Protein AF-A0A091ALB2-F1 (afdb_monomer)

Mean predicted aligned error: 6.47 Å

Secondary structure (DSSP, 8-state):
--EE-HHHHHHHTTS-HHHHHHHHHHS---BTTTEEEETTEEEEEHHHHHHHHHSS---THHHHHHHHHT-

pLDDT: mean 80.26, std 13.81, range [44.62, 92.38]

Foldseek 3Di:
DDWAFLVLVCVLVVHDSVVVVVLVVVFPQDEPQAWHQDPNTIIGDCQRVVCRVPVDGCDPVNVVSVVVSVD

Sequence (71 aa):
MRYLSLTHLAGYYDVHPDTLRRRFRELDIKKDEHFIVIGNCIRFDVAKIHPLLTGEYADERFENVLNRLLI

Solvent-accessible surface area (backbone atoms only — not comparable to full-atom values): 4304 Å² total; per-residue (Å²): 139,64,70,34,40,62,62,60,48,16,60,74,70,75,46,56,50,68,60,54,54,54,54,49,73,78,42,96,74,43,77,80,75,31,26,46,73,58,89,95,42,61,28,33,32,46,77,60,44,38,31,76,76,69,75,43,76,74,51,78,70,53,59,59,55,53,59,58,75,75,105

Radius of gyration: 11.57 Å; Cα contacts (8 Å, |Δi|>4): 73; chains: 1; bounding box: 27×25×26 Å

Nearest PDB structures (foldseek):
  1r22-assembly1_B  TM=5.561E-01  e=8.141E-01  Synechococcus elongatus PCC 7942 = FACHB-805
  1r23-assembly1_A  TM=5.484E-01  e=8.702E-01  Synechococcus elongatus PCC 7942 = FACHB-805
  5zu1-assembly1_B  TM=5.972E-01  e=4.300E+00  Homo sapiens
  2kko-assembly1_A  TM=5.570E-01  e=4.300E+00  Mycobacterium tuberculosis variant bovis
  2hr3-assembly2_D  TM=4.750E-01  e=4.023E+00  Pseudomonas aeruginosa

Structure (mmCIF, N/CA/C/O backbone):
data_AF-A0A091ALB2-F1
#
_entry.id   AF-A0A091ALB2-F1
#
loop_
_atom_site.group_PDB
_atom_site.id
_atom_site.type_symbol
_atom_site.label_atom_id
_atom_site.label_alt_id
_atom_site.label_comp_id
_atom_site.label_asym_id
_atom_site.label_entity_id
_atom_site.label_seq_id
_atom_site.pdbx_PDB_ins_code
_atom_site.Cartn_x
_atom_site.Cartn_y
_atom_site.Cartn_z
_atom_site.occupancy
_atom_site.B_iso_or_equiv
_atom_site.auth_seq_id
_atom_site.auth_comp_id
_atom_site.auth_asym_id
_atom_s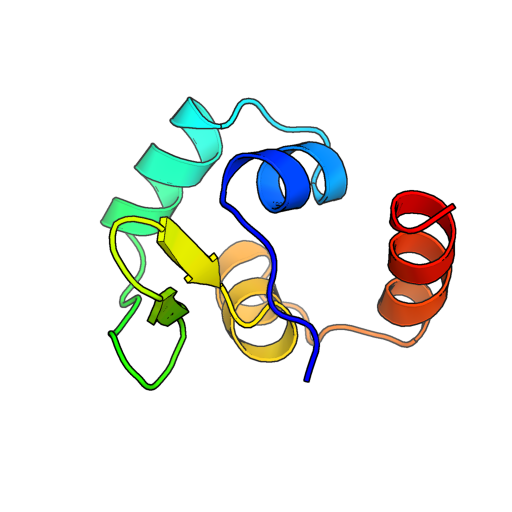ite.auth_atom_id
_atom_site.pdbx_PDB_model_num
ATOM 1 N N . MET A 1 1 ? -6.344 13.244 -0.231 1.00 55.28 1 MET A N 1
ATOM 2 C CA . MET A 1 1 ? -5.736 11.953 0.167 1.00 55.28 1 MET A CA 1
ATOM 3 C C . MET A 1 1 ? -6.585 10.821 -0.389 1.00 55.28 1 MET A C 1
ATOM 5 O O . MET A 1 1 ? -7.785 10.812 -0.135 1.00 55.28 1 MET A O 1
ATOM 9 N N . ARG A 1 2 ? -6.010 9.931 -1.209 1.00 75.44 2 ARG A N 1
ATOM 10 C CA . ARG A 1 2 ? -6.733 8.797 -1.812 1.00 75.44 2 ARG A CA 1
ATOM 11 C C . ARG A 1 2 ? -6.372 7.520 -1.055 1.00 75.44 2 ARG A C 1
ATOM 13 O O . ARG A 1 2 ? -5.206 7.151 -0.982 1.00 75.44 2 ARG A O 1
ATOM 20 N N . TYR A 1 3 ? -7.391 6.873 -0.500 1.00 86.25 3 TYR A N 1
ATOM 21 C CA . TYR A 1 3 ? -7.271 5.675 0.321 1.00 86.25 3 TYR A CA 1
ATOM 22 C C . TYR A 1 3 ? -7.706 4.437 -0.471 1.00 86.25 3 TYR A C 1
ATOM 24 O O . TYR A 1 3 ? -8.880 4.309 -0.832 1.00 86.25 3 TYR A O 1
ATOM 32 N N . LEU A 1 4 ? -6.791 3.497 -0.714 1.00 87.81 4 LEU A N 1
ATOM 33 C CA . LEU A 1 4 ? -7.074 2.272 -1.471 1.00 87.81 4 LEU A CA 1
ATOM 34 C C . LEU A 1 4 ? -7.093 1.036 -0.575 1.00 87.81 4 LEU A C 1
ATOM 36 O O . LEU A 1 4 ? -6.322 0.914 0.369 1.00 87.81 4 LEU A O 1
ATOM 40 N N . SER A 1 5 ? -7.966 0.075 -0.873 1.00 90.88 5 SER A N 1
ATOM 41 C CA . SER A 1 5 ? -7.845 -1.266 -0.284 1.00 90.88 5 SER A CA 1
ATOM 42 C C . SER A 1 5 ? -6.603 -1.976 -0.831 1.00 90.88 5 SER A C 1
ATOM 44 O O . SER A 1 5 ? -6.179 -1.668 -1.944 1.00 90.88 5 SER A O 1
ATOM 46 N N . LEU A 1 6 ? -6.135 -3.024 -0.149 1.00 89.69 6 LEU A N 1
ATOM 47 C CA . LEU A 1 6 ? -5.013 -3.847 -0.619 1.00 89.69 6 LEU A CA 1
ATOM 48 C C . LEU A 1 6 ? -5.174 -4.328 -2.074 1.00 89.69 6 LEU A C 1
ATOM 50 O O . LEU A 1 6 ? -4.225 -4.243 -2.838 1.00 89.69 6 LEU A O 1
ATOM 54 N N . THR A 1 7 ? -6.367 -4.782 -2.475 1.00 89.31 7 THR A N 1
ATOM 55 C CA . THR A 1 7 ? -6.621 -5.297 -3.834 1.00 89.31 7 THR A CA 1
ATOM 56 C C . THR A 1 7 ? -6.454 -4.224 -4.911 1.00 89.31 7 THR A C 1
ATOM 58 O O . THR A 1 7 ? -5.722 -4.429 -5.869 1.00 89.31 7 THR A O 1
ATOM 61 N N . HIS A 1 8 ? -7.077 -3.055 -4.733 1.00 88.44 8 HIS A N 1
ATOM 62 C CA . HIS A 1 8 ? -6.902 -1.913 -5.638 1.00 88.44 8 HIS A CA 1
ATOM 63 C C . HIS A 1 8 ? -5.450 -1.430 -5.695 1.00 88.44 8 HIS A C 1
ATOM 65 O O . HIS A 1 8 ? -4.962 -1.071 -6.760 1.00 88.44 8 HIS A O 1
ATOM 71 N N . LEU A 1 9 ? -4.750 -1.443 -4.559 1.00 88.00 9 LEU A N 1
ATOM 72 C CA . LEU A 1 9 ? -3.341 -1.078 -4.504 1.00 88.00 9 LEU A CA 1
ATOM 73 C C . LEU A 1 9 ? -2.468 -2.087 -5.267 1.00 88.00 9 LEU A C 1
ATOM 75 O O . LEU A 1 9 ? -1.574 -1.699 -6.006 1.00 88.00 9 LEU A O 1
ATOM 79 N N . ALA A 1 10 ? -2.756 -3.380 -5.135 1.00 88.88 10 ALA A N 1
ATOM 80 C CA . ALA A 1 10 ? -2.077 -4.437 -5.874 1.00 88.88 10 ALA A CA 1
ATOM 81 C C . ALA A 1 10 ? -2.303 -4.306 -7.390 1.00 88.88 10 ALA A C 1
ATOM 83 O O . ALA A 1 10 ? -1.345 -4.378 -8.152 1.00 88.88 10 ALA A O 1
ATOM 84 N N . GLY A 1 11 ? -3.538 -4.000 -7.809 1.00 86.06 11 GLY A N 1
ATOM 85 C CA . GLY A 1 11 ? -3.854 -3.685 -9.205 1.00 86.06 11 GLY A CA 1
ATOM 86 C C . GLY A 1 11 ? -3.139 -2.432 -9.720 1.00 86.06 11 GLY A C 1
ATOM 87 O O . GLY A 1 11 ? -2.680 -2.420 -10.854 1.00 86.06 11 GLY A O 1
ATOM 88 N N . TYR A 1 12 ? -2.975 -1.403 -8.882 1.00 83.25 12 TYR A N 1
ATOM 89 C CA . TYR A 1 12 ? -2.217 -0.198 -9.237 1.00 83.25 12 TYR A CA 1
ATOM 90 C C . TYR A 1 12 ? -0.745 -0.502 -9.561 1.00 83.25 12 TYR A C 1
ATOM 92 O O . TYR A 1 12 ? -0.195 0.068 -10.500 1.00 83.25 12 TYR A O 1
ATOM 100 N N . TYR A 1 13 ? -0.114 -1.401 -8.802 1.00 84.12 13 TYR A N 1
ATOM 101 C CA . TYR A 1 13 ? 1.285 -1.792 -9.010 1.00 84.12 13 TYR A CA 1
ATOM 102 C C . TYR A 1 13 ? 1.463 -2.986 -9.960 1.00 84.12 13 TYR A C 1
ATOM 104 O O . TYR A 1 13 ? 2.592 -3.437 -10.124 1.00 84.12 13 TYR A O 1
ATOM 112 N N . ASP A 1 14 ? 0.382 -3.506 -10.549 1.00 85.50 14 ASP A N 1
ATOM 113 C CA . ASP A 1 14 ? 0.378 -4.728 -11.368 1.00 85.50 14 ASP A CA 1
ATOM 114 C C . ASP A 1 14 ? 1.066 -5.925 -10.675 1.00 85.50 14 ASP A C 1
ATOM 116 O O . ASP A 1 14 ? 1.889 -6.648 -11.237 1.00 85.50 14 ASP A O 1
ATOM 120 N N . VAL A 1 15 ? 0.758 -6.122 -9.389 1.00 88.56 15 VAL A N 1
ATOM 121 C CA . VAL A 1 15 ? 1.290 -7.228 -8.579 1.00 88.56 15 VAL A CA 1
ATOM 122 C C . VAL A 1 15 ? 0.176 -8.004 -7.896 1.00 88.56 15 VAL A C 1
ATOM 124 O O . VAL A 1 15 ? -0.908 -7.492 -7.629 1.00 88.56 15 VAL A O 1
ATOM 127 N N . HIS A 1 16 ? 0.460 -9.253 -7.528 1.00 91.44 16 HIS A N 1
ATOM 128 C CA . HIS A 1 16 ? -0.473 -10.041 -6.728 1.00 91.44 16 HIS A CA 1
ATOM 129 C C . HIS A 1 16 ? -0.611 -9.459 -5.300 1.00 91.44 16 HIS A C 1
ATOM 131 O O . HIS A 1 16 ? 0.409 -9.110 -4.689 1.00 91.44 16 HIS A O 1
ATOM 137 N N . PRO A 1 17 ? -1.825 -9.415 -4.706 1.00 89.31 17 PRO A N 1
ATOM 138 C CA . PRO A 1 17 ? -2.035 -8.900 -3.349 1.00 89.31 17 PRO A CA 1
ATOM 139 C C . PRO A 1 17 ? -1.153 -9.558 -2.282 1.00 89.31 17 PRO A C 1
ATOM 141 O O . PRO A 1 17 ? -0.687 -8.883 -1.366 1.00 89.31 17 PRO A O 1
ATOM 144 N N . ASP A 1 18 ? -0.875 -10.858 -2.408 1.00 91.25 18 ASP A N 1
ATOM 145 C CA . ASP A 1 18 ? -0.002 -11.573 -1.465 1.00 91.25 18 ASP A CA 1
ATOM 146 C C . ASP A 1 18 ? 1.461 -11.135 -1.550 1.00 91.25 18 ASP A C 1
ATOM 148 O O . ASP A 1 18 ? 2.139 -11.059 -0.524 1.00 91.25 18 ASP A O 1
ATOM 152 N N . THR A 1 19 ? 1.949 -10.804 -2.748 1.00 88.88 19 THR A N 1
ATOM 153 C CA . THR A 1 19 ? 3.299 -10.256 -2.938 1.00 88.88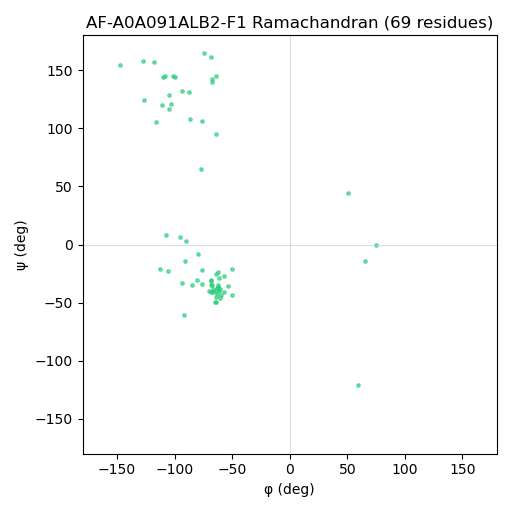 19 THR A CA 1
ATOM 154 C C . THR A 1 19 ? 3.411 -8.906 -2.244 1.00 88.88 19 THR A C 1
ATOM 156 O O . THR A 1 19 ? 4.358 -8.667 -1.492 1.00 88.88 19 THR A O 1
ATOM 159 N N . LEU A 1 20 ? 2.401 -8.053 -2.423 1.00 88.88 20 LEU A N 1
ATOM 160 C CA . LEU A 1 20 ? 2.340 -6.751 -1.768 1.00 88.88 20 LEU A CA 1
ATOM 161 C C . LEU A 1 20 ? 2.249 -6.892 -0.243 1.00 88.88 20 LEU A C 1
ATOM 163 O O . LEU A 1 20 ? 2.944 -6.198 0.493 1.00 88.88 20 LEU A O 1
ATOM 167 N N . ARG A 1 21 ? 1.468 -7.864 0.239 1.00 89.25 21 ARG A N 1
ATOM 168 C CA . ARG A 1 21 ? 1.348 -8.182 1.666 1.00 89.25 21 ARG A CA 1
ATOM 169 C C . ARG A 1 21 ? 2.659 -8.665 2.279 1.00 89.25 21 ARG A C 1
ATOM 171 O O . ARG A 1 21 ? 2.925 -8.342 3.432 1.00 89.25 21 ARG A O 1
ATOM 178 N N . ARG A 1 22 ? 3.460 -9.443 1.544 1.00 90.12 22 ARG A N 1
ATOM 179 C CA . ARG A 1 22 ? 4.801 -9.863 1.984 1.00 90.12 22 ARG A CA 1
ATOM 180 C C . ARG A 1 22 ? 5.731 -8.662 2.102 1.00 90.12 22 ARG A C 1
ATOM 182 O O . ARG A 1 22 ? 6.286 -8.470 3.175 1.00 90.12 22 ARG A O 1
ATOM 189 N N . ARG A 1 23 ? 5.790 -7.804 1.077 1.00 86.81 23 ARG A N 1
ATOM 190 C CA . ARG A 1 23 ? 6.574 -6.556 1.134 1.00 86.81 23 ARG A CA 1
ATOM 191 C C . ARG A 1 23 ? 6.157 -5.664 2.299 1.00 86.81 23 ARG A C 1
ATOM 193 O O . ARG A 1 23 ? 7.000 -5.140 3.007 1.00 86.81 23 ARG A O 1
ATOM 200 N N . PHE A 1 24 ? 4.860 -5.547 2.565 1.00 89.44 24 PHE A N 1
ATOM 201 C CA . PHE A 1 24 ? 4.356 -4.766 3.696 1.00 89.44 24 PHE A CA 1
ATOM 202 C C . PHE A 1 24 ? 4.798 -5.276 5.068 1.00 89.44 24 PHE A C 1
ATOM 204 O O . PHE A 1 24 ? 4.807 -4.493 6.008 1.00 89.44 24 PHE A O 1
ATOM 211 N N . ARG A 1 25 ? 5.162 -6.557 5.206 1.00 87.06 25 ARG A N 1
ATOM 212 C CA . ARG A 1 25 ? 5.722 -7.085 6.462 1.00 87.06 25 ARG A CA 1
ATOM 213 C C . ARG A 1 25 ? 7.176 -6.677 6.678 1.00 87.06 25 ARG A C 1
ATOM 215 O O . ARG A 1 25 ? 7.642 -6.724 7.808 1.00 87.06 25 ARG A O 1
ATOM 222 N N . GLU A 1 26 ? 7.877 -6.333 5.606 1.00 87.25 26 GLU A N 1
ATOM 223 C CA . GLU A 1 26 ? 9.276 -5.898 5.629 1.00 87.25 26 GLU A CA 1
ATOM 224 C C . GLU A 1 26 ? 9.391 -4.371 5.774 1.00 87.25 26 GLU A C 1
ATOM 226 O O . GLU A 1 26 ? 10.461 -3.858 6.087 1.00 87.25 26 GLU A O 1
ATOM 231 N N . LEU A 1 27 ? 8.285 -3.648 5.573 1.00 85.75 27 LEU A N 1
ATOM 232 C CA . LEU A 1 27 ? 8.195 -2.193 5.657 1.00 85.75 27 LEU A CA 1
ATOM 233 C C . LEU A 1 27 ? 7.574 -1.752 6.991 1.00 85.75 27 LEU A C 1
ATOM 235 O O . LEU A 1 27 ? 6.645 -2.383 7.492 1.00 85.75 27 LEU A O 1
ATOM 239 N N . ASP A 1 28 ? 8.036 -0.622 7.534 1.00 86.06 28 ASP A N 1
ATOM 240 C CA . ASP A 1 28 ? 7.498 -0.024 8.768 1.00 86.06 28 ASP A CA 1
ATOM 241 C C . ASP A 1 28 ? 6.167 0.715 8.515 1.00 86.06 28 ASP A C 1
ATOM 243 O O . ASP A 1 28 ? 6.056 1.938 8.603 1.00 86.06 28 ASP A O 1
ATOM 247 N N . ILE A 1 29 ? 5.136 -0.042 8.132 1.00 88.94 29 ILE A N 1
ATOM 248 C CA . ILE A 1 29 ? 3.805 0.481 7.810 1.00 88.94 29 ILE A CA 1
ATOM 249 C C . ILE A 1 29 ? 2.970 0.591 9.089 1.00 88.94 29 ILE A C 1
ATOM 251 O O . ILE A 1 29 ? 2.485 -0.400 9.638 1.00 88.94 29 ILE A O 1
ATOM 255 N N . LYS A 1 30 ? 2.746 1.828 9.534 1.00 89.69 30 LYS A N 1
ATOM 256 C CA . LYS A 1 30 ? 2.005 2.143 10.767 1.00 89.69 30 LYS A CA 1
ATOM 257 C C . LYS A 1 30 ? 0.550 2.541 10.528 1.00 89.69 30 LYS A C 1
ATOM 259 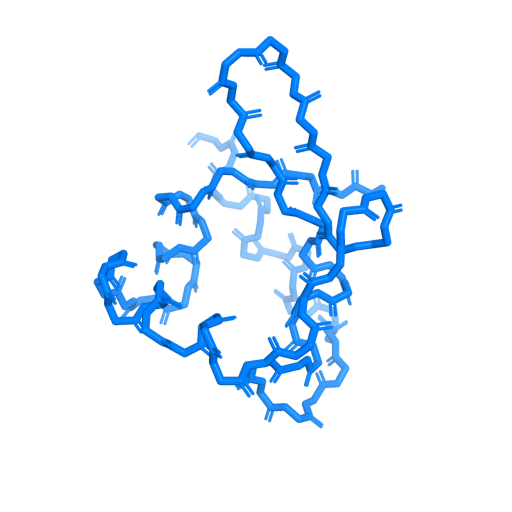O O . LYS A 1 30 ? 0.228 3.238 9.563 1.00 89.69 30 LYS A O 1
ATOM 264 N N . LYS A 1 31 ? -0.323 2.124 11.451 1.00 87.25 31 LYS A N 1
ATOM 265 C CA . LYS A 1 31 ? -1.727 2.554 11.514 1.00 87.25 31 LYS A CA 1
ATOM 266 C C . LYS A 1 31 ? -1.797 4.060 11.789 1.00 87.25 31 LYS A C 1
ATO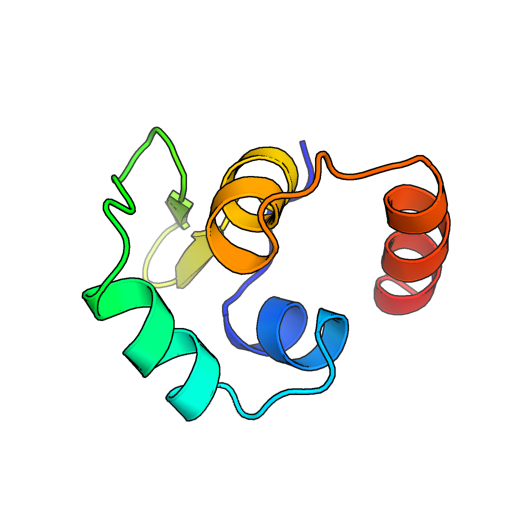M 268 O O . LYS A 1 31 ? -0.948 4.585 12.500 1.00 87.25 31 LYS A O 1
ATOM 273 N N . ASP A 1 32 ? -2.783 4.732 11.204 1.00 86.94 32 ASP A N 1
ATOM 274 C CA . ASP A 1 32 ? -3.056 6.178 11.266 1.00 86.94 32 ASP A CA 1
ATOM 275 C C . ASP A 1 32 ? -1.978 7.062 10.606 1.00 86.94 32 ASP A C 1
ATOM 277 O O . ASP A 1 32 ? -2.238 8.209 10.244 1.00 86.94 32 ASP A O 1
ATOM 281 N N . GLU A 1 33 ? -0.803 6.498 10.321 1.00 89.25 33 GLU A N 1
ATOM 282 C CA . GLU A 1 33 ? 0.217 7.108 9.479 1.00 89.25 33 GLU A CA 1
ATOM 283 C C . GLU A 1 33 ? 0.048 6.689 8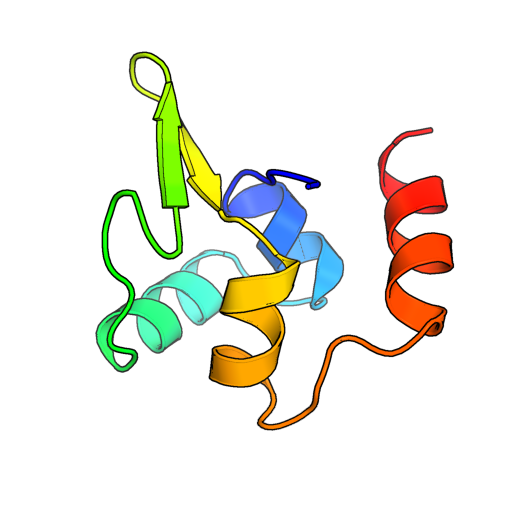.018 1.00 89.25 33 GLU A C 1
ATOM 285 O O . GLU A 1 33 ? -0.210 7.543 7.177 1.00 89.25 33 GLU A O 1
ATOM 290 N N . HIS A 1 34 ? 0.127 5.392 7.718 1.00 90.94 34 HIS A N 1
ATOM 291 C CA . HIS A 1 34 ? 0.166 4.843 6.359 1.00 90.94 34 HIS A CA 1
ATOM 292 C C . HIS A 1 34 ? -1.144 4.176 5.932 1.00 90.94 34 HIS A C 1
ATOM 294 O O . HIS A 1 34 ? -1.424 4.025 4.741 1.00 90.94 34 HIS A O 1
ATOM 300 N N . PHE A 1 35 ? -1.956 3.745 6.894 1.00 92.38 35 PHE A N 1
ATOM 301 C CA . PHE A 1 35 ? -3.260 3.153 6.633 1.00 92.38 35 PHE A CA 1
ATOM 302 C C . PHE A 1 35 ? -4.245 3.474 7.747 1.00 92.38 35 PHE A C 1
ATOM 304 O O . PHE A 1 35 ? -3.866 3.655 8.899 1.00 92.38 35 PHE A O 1
ATOM 311 N N . ILE A 1 36 ? -5.526 3.469 7.404 1.00 92.00 36 ILE A N 1
ATOM 312 C CA . ILE A 1 36 ? -6.638 3.598 8.340 1.00 92.00 36 ILE A CA 1
ATOM 313 C C . ILE A 1 36 ? -7.498 2.337 8.296 1.00 92.00 36 ILE A C 1
ATOM 315 O O . ILE A 1 36 ? -7.510 1.594 7.309 1.00 92.00 36 ILE A O 1
ATOM 319 N N . VAL A 1 37 ? -8.233 2.095 9.377 1.00 92.00 37 VAL A N 1
ATOM 320 C CA . VAL A 1 37 ? -9.195 0.995 9.475 1.00 92.00 37 VAL A CA 1
ATOM 321 C C . VAL A 1 37 ? -10.596 1.594 9.518 1.00 92.00 37 VAL A C 1
ATOM 323 O O . VAL A 1 37 ? -10.902 2.377 10.413 1.00 92.00 37 VAL A O 1
ATOM 326 N N . ILE A 1 38 ? -11.439 1.237 8.550 1.00 87.00 38 ILE A N 1
ATOM 327 C CA . ILE A 1 38 ? -12.838 1.669 8.466 1.00 87.00 38 ILE A CA 1
ATOM 328 C C . ILE A 1 38 ? -13.713 0.421 8.601 1.00 87.00 38 ILE A C 1
ATOM 330 O O . ILE A 1 38 ? -13.782 -0.401 7.683 1.00 87.00 38 ILE A O 1
ATOM 334 N N . GLY A 1 39 ? -14.349 0.248 9.761 1.00 87.94 39 GLY A N 1
ATOM 335 C CA . GLY A 1 39 ? -15.029 -1.003 10.109 1.00 87.94 39 GLY A CA 1
ATOM 336 C C . GLY A 1 39 ? -14.043 -2.176 10.097 1.00 87.94 39 GLY A C 1
ATOM 337 O O . GLY A 1 39 ? -13.029 -2.135 10.784 1.00 87.94 39 GLY A O 1
ATOM 338 N N . ASN A 1 40 ? -14.304 -3.184 9.259 1.00 86.62 40 ASN A N 1
ATOM 339 C CA . ASN A 1 40 ? -13.408 -4.334 9.058 1.00 86.62 40 ASN A CA 1
ATOM 340 C C . ASN A 1 40 ? -12.461 -4.177 7.851 1.00 86.62 40 ASN A C 1
ATOM 342 O O . ASN A 1 40 ? -11.770 -5.124 7.479 1.00 86.62 40 ASN A O 1
ATOM 346 N N . CYS A 1 41 ? -12.435 -3.007 7.203 1.00 86.50 41 CYS A N 1
ATOM 347 C CA . CYS A 1 41 ? -11.649 -2.772 5.992 1.00 86.50 41 CYS A CA 1
ATOM 348 C C . CYS A 1 41 ? -10.398 -1.935 6.277 1.00 86.50 41 CYS A C 1
ATOM 350 O O . CYS A 1 41 ? -10.490 -0.827 6.803 1.00 86.50 41 CYS A O 1
ATOM 352 N N . ILE A 1 42 ? -9.236 -2.422 5.838 1.00 91.00 42 ILE A N 1
ATOM 35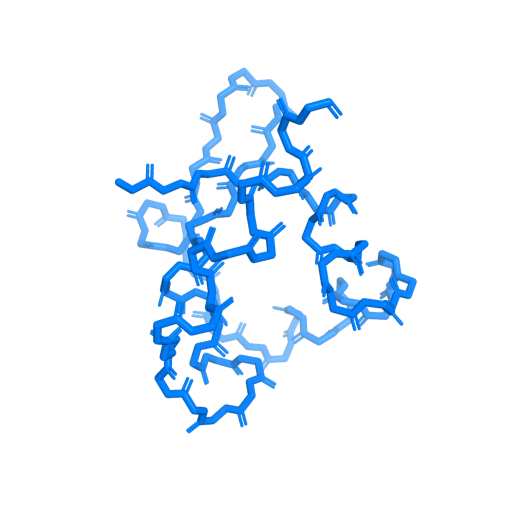3 C CA . ILE A 1 42 ? -7.979 -1.663 5.851 1.00 91.00 42 ILE A CA 1
ATOM 354 C C . ILE A 1 42 ? -7.872 -0.848 4.560 1.00 91.00 42 ILE A C 1
ATOM 356 O O . ILE A 1 42 ? -8.056 -1.380 3.459 1.00 91.00 42 ILE A O 1
ATOM 360 N N . ARG A 1 43 ? -7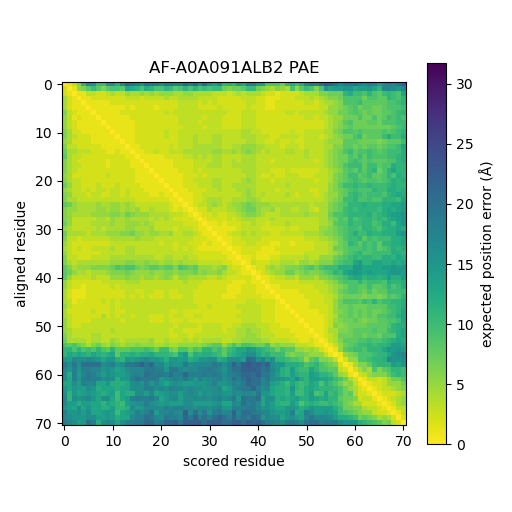.563 0.441 4.695 1.00 91.44 43 ARG A N 1
ATOM 361 C CA . ARG A 1 43 ? -7.371 1.365 3.580 1.00 91.44 43 ARG A CA 1
ATOM 362 C C . ARG A 1 43 ? -6.025 2.071 3.699 1.00 91.44 43 ARG A C 1
ATOM 364 O O . ARG A 1 43 ? -5.748 2.708 4.705 1.00 91.44 43 ARG A O 1
ATOM 371 N N . PHE A 1 44 ? -5.213 1.972 2.661 1.00 91.00 44 PHE A N 1
ATOM 372 C CA . PHE A 1 44 ? -3.853 2.487 2.587 1.00 91.00 44 PHE A CA 1
ATOM 373 C C . PHE A 1 44 ? -3.834 3.878 1.961 1.00 91.00 44 PHE A C 1
ATOM 375 O O . PHE A 1 44 ? -4.445 4.081 0.909 1.00 91.00 44 PHE A O 1
ATOM 382 N N . ASP A 1 45 ? -3.133 4.814 2.597 1.00 90.19 45 ASP A N 1
ATOM 383 C CA . ASP A 1 45 ? -2.826 6.116 2.010 1.00 90.19 45 ASP A CA 1
ATOM 384 C C . ASP A 1 45 ? -1.701 5.934 0.997 1.00 90.19 45 ASP A C 1
ATOM 386 O O . ASP A 1 45 ? -0.539 5.696 1.341 1.00 90.19 45 ASP A O 1
ATOM 390 N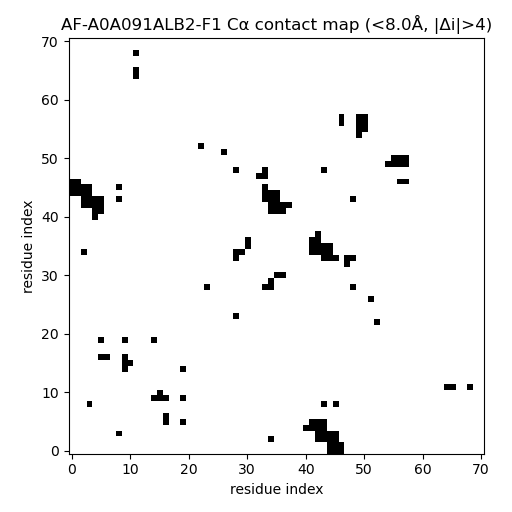 N . VAL A 1 46 ? -2.057 6.008 -0.278 1.00 86.00 46 VAL A N 1
ATOM 391 C CA . VAL A 1 46 ? -1.115 5.648 -1.330 1.00 86.00 46 VAL A CA 1
ATOM 392 C C . VAL A 1 46 ? 0.038 6.642 -1.427 1.00 86.00 46 VAL A C 1
ATOM 394 O O . VAL A 1 46 ? 1.155 6.226 -1.707 1.00 86.00 46 VAL A O 1
ATOM 397 N N . ALA A 1 47 ? -0.188 7.923 -1.123 1.00 84.81 47 ALA A N 1
ATOM 398 C CA . ALA A 1 47 ? 0.869 8.933 -1.183 1.00 84.81 47 ALA A CA 1
ATOM 399 C C . ALA A 1 47 ? 2.017 8.629 -0.206 1.00 84.81 47 ALA A C 1
ATOM 401 O O . ALA A 1 47 ? 3.166 8.968 -0.471 1.00 84.81 47 ALA A O 1
ATOM 402 N N . LYS A 1 48 ? 1.706 7.956 0.907 1.00 87.62 48 LYS A N 1
ATOM 403 C CA . LYS A 1 48 ? 2.681 7.574 1.934 1.00 87.62 48 LYS A CA 1
ATOM 404 C C . LYS A 1 48 ? 3.245 6.175 1.725 1.00 87.62 48 LYS A C 1
ATOM 406 O O . LYS A 1 48 ? 4.399 5.921 2.039 1.00 87.62 48 LYS A O 1
ATOM 411 N N . ILE A 1 49 ? 2.442 5.264 1.184 1.00 87.88 49 ILE A N 1
ATOM 412 C CA . ILE A 1 49 ? 2.870 3.893 0.893 1.00 87.88 49 ILE A CA 1
ATOM 413 C C . ILE A 1 49 ? 3.755 3.818 -0.356 1.00 87.88 49 ILE A C 1
ATOM 415 O O . ILE A 1 49 ? 4.667 2.996 -0.412 1.00 87.88 49 ILE A O 1
ATOM 419 N N . HIS A 1 50 ? 3.512 4.667 -1.354 1.00 86.44 50 HIS A N 1
ATOM 420 C CA . HIS A 1 50 ? 4.229 4.621 -2.624 1.00 86.44 50 HIS A CA 1
ATOM 421 C C . HIS A 1 50 ? 5.748 4.829 -2.485 1.00 86.44 50 HIS A C 1
ATOM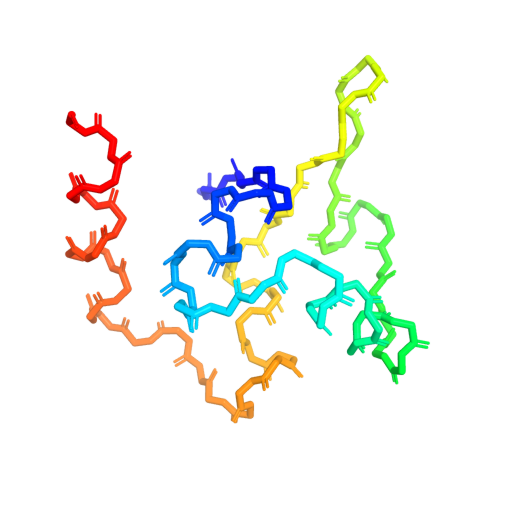 423 O O . HIS A 1 50 ? 6.483 3.985 -3.009 1.00 86.44 50 HIS A O 1
ATOM 429 N N . PRO A 1 51 ? 6.237 5.824 -1.716 1.00 86.31 51 PRO A N 1
ATOM 430 C CA . PRO A 1 51 ? 7.668 5.983 -1.460 1.00 86.31 51 PRO A CA 1
ATOM 431 C C . PRO A 1 51 ? 8.292 4.802 -0.722 1.00 86.31 51 PRO A C 1
ATOM 433 O O . PRO A 1 51 ? 9.418 4.424 -1.021 1.00 86.31 51 PRO A O 1
ATOM 436 N N . LEU A 1 52 ? 7.556 4.162 0.191 1.00 86.06 52 LEU A N 1
ATOM 437 C CA . LEU A 1 52 ? 8.056 2.986 0.908 1.00 86.06 52 LEU A CA 1
ATOM 438 C C . LEU A 1 52 ? 8.217 1.760 0.002 1.00 86.06 52 LEU A C 1
ATOM 440 O O . LEU A 1 52 ? 9.064 0.910 0.256 1.00 86.06 52 LEU A O 1
ATOM 444 N N . LEU A 1 53 ? 7.392 1.646 -1.039 1.00 84.38 53 LEU A N 1
ATOM 445 C CA . LEU A 1 53 ? 7.416 0.508 -1.958 1.00 84.38 53 LEU A CA 1
ATOM 446 C C . LEU A 1 53 ? 8.433 0.650 -3.088 1.00 84.38 53 LEU A C 1
ATOM 448 O O . LEU A 1 53 ? 8.964 -0.361 -3.552 1.00 84.38 53 LEU A O 1
ATOM 452 N N . THR A 1 54 ? 8.631 1.875 -3.569 1.00 82.44 54 THR A N 1
ATOM 453 C CA . THR A 1 54 ? 9.385 2.163 -4.799 1.00 82.44 54 THR A CA 1
ATOM 454 C C . THR A 1 54 ? 10.697 2.898 -4.535 1.00 82.44 54 THR A C 1
ATOM 456 O O . THR A 1 54 ? 11.595 2.837 -5.366 1.00 82.44 54 THR A O 1
ATOM 459 N N . GLY A 1 55 ? 10.828 3.568 -3.385 1.00 78.62 55 GLY A N 1
ATOM 460 C CA . GLY A 1 55 ? 11.903 4.527 -3.128 1.00 78.62 55 GLY A CA 1
ATOM 461 C C . GLY A 1 55 ? 11.712 5.872 -3.842 1.00 78.62 55 GLY A C 1
ATOM 462 O O . GLY A 1 55 ? 12.542 6.761 -3.675 1.00 78.62 55 GLY A O 1
ATOM 463 N N . GLU A 1 56 ? 10.628 6.040 -4.607 1.00 73.12 56 GLU A N 1
ATOM 464 C CA . GLU A 1 56 ? 10.318 7.239 -5.386 1.00 73.12 56 GLU A CA 1
ATOM 465 C C . GLU A 1 56 ? 9.124 7.990 -4.779 1.00 73.12 56 GLU A C 1
ATOM 467 O O . GLU A 1 56 ? 8.173 7.396 -4.266 1.00 73.12 56 GLU A O 1
ATOM 472 N N . TYR A 1 57 ? 9.145 9.322 -4.837 1.00 63.69 57 TYR A N 1
ATOM 473 C CA . TYR A 1 57 ? 7.959 10.107 -4.495 1.00 63.69 57 TYR A CA 1
ATOM 474 C C . TYR A 1 57 ? 6.873 9.873 -5.551 1.00 63.69 57 TYR A C 1
ATOM 476 O O . TYR A 1 57 ? 7.175 9.754 -6.735 1.00 63.69 57 TYR A O 1
ATOM 484 N N . ALA A 1 58 ? 5.607 9.808 -5.128 1.00 59.91 58 ALA A N 1
ATOM 485 C CA . ALA A 1 58 ? 4.483 9.650 -6.047 1.00 59.91 58 ALA A CA 1
ATOM 486 C C . ALA A 1 58 ? 4.379 10.882 -6.972 1.00 59.91 58 ALA A C 1
ATOM 488 O O . ALA A 1 58 ? 3.818 11.903 -6.583 1.00 59.91 58 ALA A O 1
ATOM 489 N N . ASP A 1 59 ? 4.963 10.790 -8.167 1.00 54.38 59 ASP A N 1
ATOM 490 C CA . ASP A 1 59 ? 4.992 11.848 -9.187 1.00 54.38 59 ASP A CA 1
ATOM 491 C C . ASP A 1 59 ? 3.620 11.995 -9.885 1.00 54.38 59 ASP A C 1
ATOM 493 O O . ASP A 1 59 ? 2.785 11.094 -9.807 1.00 54.38 59 ASP A O 1
ATOM 497 N N . GLU A 1 60 ? 3.371 13.087 -10.614 1.00 52.50 60 GLU A N 1
ATOM 498 C CA . GLU A 1 60 ? 2.098 13.477 -11.262 1.00 52.50 60 GLU A CA 1
ATOM 499 C C . GLU A 1 60 ? 1.437 12.371 -12.122 1.00 52.50 60 GLU A C 1
ATOM 501 O O . GLU A 1 60 ? 0.219 12.359 -12.329 1.00 52.50 60 GLU A O 1
ATOM 506 N N . ARG A 1 61 ? 2.205 11.365 -12.570 1.00 55.94 61 ARG A N 1
ATOM 507 C CA . ARG A 1 61 ? 1.693 10.128 -13.207 1.00 55.94 61 ARG A CA 1
ATOM 508 C C . ARG A 1 61 ? 0.702 9.363 -12.322 1.00 55.94 61 ARG A C 1
ATOM 510 O O . ARG A 1 61 ? -0.176 8.659 -12.830 1.00 55.94 61 ARG A O 1
ATOM 517 N N . PHE A 1 62 ? 0.836 9.517 -11.011 1.00 58.50 62 PHE A N 1
ATOM 518 C CA . PHE A 1 62 ? 0.015 8.923 -9.969 1.00 58.50 62 PHE A CA 1
ATOM 519 C C . PHE A 1 62 ? -1.461 9.340 -10.087 1.00 58.50 62 PHE A C 1
ATOM 521 O O . PHE A 1 62 ? -2.351 8.485 -10.029 1.00 58.50 62 PHE A O 1
ATOM 528 N N . GLU A 1 63 ? -1.738 10.622 -10.347 1.00 54.25 63 GLU A N 1
ATOM 529 C CA . GLU A 1 63 ? -3.114 11.121 -10.468 1.00 54.25 63 GLU A CA 1
ATOM 530 C C . GLU A 1 63 ? -3.844 10.547 -11.689 1.00 54.25 63 GLU A C 1
ATOM 532 O O . GLU A 1 63 ? -5.020 10.184 -11.598 1.00 54.25 63 GLU A O 1
ATOM 537 N N . ASN A 1 64 ? -3.140 10.391 -12.814 1.00 55.25 64 ASN A N 1
ATOM 538 C CA . ASN A 1 64 ? -3.714 9.877 -14.060 1.00 55.25 64 ASN A CA 1
ATOM 539 C C . ASN A 1 64 ? -4.102 8.392 -13.979 1.00 55.25 64 ASN A C 1
ATOM 541 O O . ASN A 1 64 ? -5.168 8.005 -14.461 1.00 55.25 64 ASN A O 1
ATOM 545 N N . VAL A 1 65 ? -3.273 7.552 -13.350 1.00 58.62 65 VAL A N 1
ATOM 546 C CA . VAL A 1 65 ? -3.580 6.118 -13.176 1.00 58.62 65 VAL A CA 1
ATOM 547 C C . VAL A 1 65 ? -4.722 5.921 -12.176 1.00 58.62 65 VAL A C 1
ATOM 549 O O . VAL A 1 65 ? -5.626 5.122 -12.415 1.00 58.62 65 VAL A O 1
ATOM 552 N N . LEU A 1 66 ? -4.755 6.696 -11.090 1.00 57.66 66 LEU A N 1
ATOM 553 C CA . LEU A 1 66 ? -5.863 6.637 -10.136 1.00 57.66 66 LEU A CA 1
ATOM 554 C C . LEU A 1 66 ? -7.185 7.148 -10.709 1.00 57.66 66 LEU A C 1
ATOM 556 O O . LEU A 1 66 ? -8.233 6.627 -10.340 1.00 57.66 66 LEU A O 1
ATOM 560 N N . ASN A 1 67 ? -7.160 8.164 -11.576 1.00 57.66 67 ASN A N 1
ATOM 561 C CA . ASN A 1 67 ? -8.366 8.621 -12.272 1.00 57.66 67 ASN A CA 1
ATOM 562 C C . ASN A 1 67 ? -8.929 7.543 -13.205 1.00 57.66 67 ASN A C 1
ATOM 564 O O . ASN A 1 67 ? -10.129 7.534 -13.428 1.00 57.66 67 ASN A O 1
ATOM 568 N N . ARG A 1 68 ? -8.104 6.611 -13.701 1.00 56.62 68 ARG A N 1
ATOM 569 C CA . ARG A 1 68 ? -8.566 5.466 -14.504 1.00 56.62 68 ARG A CA 1
ATOM 570 C C . ARG A 1 68 ? -9.124 4.307 -13.679 1.00 56.62 68 ARG A C 1
ATOM 572 O O . ARG A 1 68 ? -9.992 3.605 -14.168 1.00 56.62 68 ARG A O 1
ATOM 579 N N . LEU A 1 69 ? -8.639 4.100 -12.455 1.00 54.12 69 LEU A N 1
ATOM 580 C CA . LEU A 1 69 ? -9.097 3.016 -11.568 1.00 54.12 69 LEU A CA 1
ATOM 581 C C . LEU A 1 69 ? -10.421 3.322 -10.842 1.00 54.12 69 LEU A C 1
ATOM 583 O O . LEU A 1 69 ? -10.950 2.454 -10.154 1.00 54.12 69 LEU A O 1
ATOM 587 N N . LEU A 1 70 ? -10.921 4.557 -10.942 1.00 51.06 70 LEU A N 1
ATOM 588 C CA . LEU A 1 70 ? -12.160 5.027 -10.308 1.00 51.06 70 LEU A CA 1
ATOM 589 C C . LEU A 1 70 ? -13.318 5.228 -11.311 1.00 51.06 70 LEU A C 1
ATOM 591 O O . LEU A 1 70 ? -14.346 5.778 -10.914 1.00 51.06 70 LEU A O 1
ATOM 595 N N . ILE A 1 71 ? -13.146 4.815 -12.576 1.00 44.62 71 ILE A N 1
ATOM 596 C CA . ILE A 1 71 ? -14.171 4.831 -13.640 1.00 44.62 71 ILE A CA 1
ATOM 597 C C . ILE A 1 71 ? -14.680 3.409 -13.867 1.00 44.62 71 ILE A C 1
ATOM 599 O O . ILE A 1 71 ? -13.827 2.496 -13.933 1.00 44.62 71 ILE A O 1
#